Protein AF-A0A060SEZ4-F1 (afdb_monomer_lite)

Sequence (135 aa):
MIMHALTSLPPSQSTPSLLILAHKCDLLKGTATASAEKLAVNRVRTILERELEKRRVSHVNGVAVEGLGAEEAESDLGGLECTGNGEFKFAEWEGGEVAFIGTSSAVGKSARGVDEKHSNIDGLSSLREWLEELH

InterPro domains:
  IPR027417 P-loop containing nucleoside triphosphate hydrolase [G3DSA:3.40.50.300] (1-134)

Secondary structure (DSSP, 8-state):
-HHHHHHTS-TTSPPPPEEEEEE-GGGSPP-SS--HHHHHHHHHHHHHHHHHHHHHHHHHSS--------TT---TT----BSSSSS--GGGBTT--EEEEEE---SS---S---TT-S-SSS-HHHHHHHHHT-

Structure (mmCIF, N/CA/C/O backbone):
data_AF-A0A060SEZ4-F1
#
_entry.id   AF-A0A060SEZ4-F1
#
loop_
_atom_site.group_PDB
_atom_site.id
_atom_site.type_symbol
_atom_site.label_atom_id
_atom_site.label_alt_id
_atom_site.label_comp_id
_atom_site.label_asym_id
_atom_site.label_entity_id
_atom_site.label_seq_id
_atom_site.pdbx_PDB_ins_code
_atom_site.Cartn_x
_atom_site.Cartn_y
_atom_site.Cartn_z
_atom_site.occupancy
_atom_site.B_iso_or_equiv
_atom_site.auth_seq_id
_atom_site.auth_comp_id
_atom_site.auth_asym_id
_atom_site.auth_atom_id
_atom_site.pdbx_PDB_model_num
ATOM 1 N N . MET A 1 1 ? -16.197 1.040 2.798 1.00 72.25 1 MET A N 1
ATOM 2 C CA . MET A 1 1 ? -14.832 0.976 2.187 1.00 72.25 1 MET A CA 1
ATOM 3 C C . MET A 1 1 ? -14.148 -0.346 2.560 1.00 72.25 1 MET A C 1
ATOM 5 O O . MET A 1 1 ? -14.568 -0.931 3.544 1.00 72.25 1 MET A O 1
ATOM 9 N N . ILE A 1 2 ? -13.114 -0.825 1.842 1.00 87.44 2 ILE A N 1
ATOM 10 C CA . ILE A 1 2 ? -12.399 -2.067 2.236 1.00 87.44 2 ILE A CA 1
ATOM 11 C C . ILE A 1 2 ? -11.863 -1.998 3.674 1.00 87.44 2 ILE A C 1
ATOM 13 O O . ILE A 1 2 ? -11.964 -2.967 4.409 1.00 87.44 2 ILE A O 1
ATOM 17 N N . MET A 1 3 ? -11.396 -0.821 4.097 1.00 89.44 3 MET A N 1
ATOM 18 C CA . MET A 1 3 ? -10.903 -0.597 5.455 1.00 89.44 3 MET A CA 1
ATOM 19 C C . MET A 1 3 ? -12.013 -0.797 6.502 1.00 89.44 3 MET A C 1
ATOM 21 O O . MET A 1 3 ? -11.804 -1.539 7.448 1.00 89.44 3 MET A O 1
ATOM 25 N N . HIS A 1 4 ? -13.221 -0.260 6.263 1.00 89.12 4 HIS A N 1
ATOM 26 C CA . HIS A 1 4 ? -14.408 -0.519 7.095 1.00 89.12 4 HIS A CA 1
ATOM 27 C C . HIS A 1 4 ? -14.703 -2.013 7.232 1.00 89.12 4 HIS A C 1
ATOM 29 O O . HIS A 1 4 ? -14.971 -2.508 8.319 1.00 89.12 4 HIS A O 1
ATOM 35 N N . ALA A 1 5 ? -14.661 -2.744 6.115 1.00 88.88 5 ALA A N 1
ATOM 36 C CA . ALA A 1 5 ? -14.949 -4.174 6.111 1.00 88.88 5 ALA A CA 1
ATOM 37 C C . ALA A 1 5 ? -13.919 -4.970 6.927 1.00 88.88 5 ALA A C 1
ATOM 39 O O . ALA A 1 5 ? -14.280 -5.956 7.554 1.00 88.88 5 ALA A O 1
ATOM 40 N N . LEU A 1 6 ? -12.655 -4.535 6.936 1.00 89.94 6 LEU A N 1
ATOM 41 C CA . LEU A 1 6 ? -11.588 -5.167 7.713 1.00 89.94 6 LEU A CA 1
ATOM 42 C C . LEU A 1 6 ? -11.697 -4.849 9.211 1.00 89.94 6 LEU A C 1
ATOM 44 O O . LEU A 1 6 ? -11.489 -5.738 10.030 1.00 89.94 6 LEU A O 1
ATOM 48 N N . THR A 1 7 ? -12.076 -3.624 9.581 1.00 88.75 7 THR A N 1
ATOM 49 C CA . THR A 1 7 ? -12.228 -3.222 10.992 1.00 88.75 7 THR A CA 1
ATOM 50 C C . THR A 1 7 ? -13.554 -3.650 11.621 1.00 88.75 7 THR A C 1
ATOM 52 O O . THR A 1 7 ? -13.669 -3.659 12.842 1.00 88.75 7 THR A O 1
ATOM 55 N N . SER A 1 8 ? -14.552 -4.018 10.814 1.00 89.06 8 SER A N 1
ATOM 56 C CA . SER A 1 8 ? -15.859 -4.521 11.274 1.00 89.06 8 SER A CA 1
ATOM 57 C C . SER A 1 8 ? -15.929 -6.048 11.376 1.00 89.06 8 SER A C 1
ATOM 59 O O . SER A 1 8 ? -16.996 -6.608 11.635 1.00 89.06 8 SER A O 1
ATOM 61 N N . LEU A 1 9 ? -14.806 -6.748 11.181 1.00 87.75 9 LEU A N 1
ATOM 62 C CA . LEU A 1 9 ? -14.769 -8.195 11.350 1.00 87.75 9 LEU A CA 1
ATOM 63 C C . LEU A 1 9 ? -15.088 -8.582 12.804 1.00 87.75 9 LEU A C 1
ATOM 65 O O . LEU A 1 9 ? -14.607 -7.937 13.738 1.00 87.75 9 LEU A O 1
ATOM 69 N N . PRO A 1 10 ? -15.864 -9.659 13.026 1.00 89.44 10 PRO A N 1
ATOM 70 C CA . PRO A 1 10 ? -16.070 -10.189 14.364 1.00 89.44 10 PRO A CA 1
ATOM 71 C C . PRO A 1 10 ? -14.726 -10.518 15.034 1.00 89.44 10 PRO A C 1
ATOM 73 O O . PRO A 1 10 ? -13.853 -11.063 14.360 1.00 89.44 10 PRO A O 1
ATOM 76 N N . PRO A 1 11 ? -14.569 -10.327 16.358 1.00 85.00 11 PRO A N 1
ATOM 77 C CA . PRO A 1 11 ? -13.314 -10.625 17.064 1.00 85.00 11 PRO A CA 1
ATOM 78 C C . PRO A 1 11 ? -12.837 -12.082 16.954 1.00 85.00 11 PRO A C 1
ATOM 80 O O . PRO A 1 11 ? -11.691 -12.391 17.261 1.00 85.00 11 PRO A O 1
ATOM 83 N N . SER A 1 12 ? -13.725 -12.999 16.561 1.00 91.62 12 SER A N 1
ATOM 84 C CA . SER A 1 12 ? -13.413 -14.408 16.314 1.00 91.62 12 SER A CA 1
ATOM 85 C C . SER A 1 12 ? -12.757 -14.670 14.955 1.00 91.62 12 SER A C 1
ATOM 87 O O . SER A 1 12 ? -12.274 -15.779 14.731 1.00 91.62 12 SER A O 1
ATOM 89 N N . GLN A 1 13 ? -12.759 -13.693 14.047 1.00 88.94 13 GLN A N 1
ATOM 90 C CA . GLN A 1 13 ? -12.149 -13.788 12.726 1.00 88.94 13 GLN A CA 1
ATOM 91 C C . GLN A 1 13 ? -10.762 -13.152 12.751 1.00 88.94 13 GLN A C 1
ATOM 93 O O . GLN A 1 13 ? -10.584 -12.038 13.240 1.00 88.94 13 GLN A O 1
ATOM 98 N N . SER A 1 14 ? -9.774 -13.845 12.190 1.00 86.94 14 SER A N 1
ATOM 99 C CA . SER A 1 14 ? -8.468 -13.244 11.930 1.00 86.94 14 SER A CA 1
ATOM 100 C C . SER A 1 14 ? -8.593 -12.193 10.832 1.00 86.94 14 SER A C 1
ATOM 102 O O . SER A 1 14 ? -9.168 -12.476 9.777 1.00 86.94 14 SER A O 1
ATOM 104 N N . THR A 1 15 ? -8.014 -11.016 11.044 1.00 87.88 15 THR A N 1
ATOM 105 C CA . THR A 1 15 ? -7.968 -9.960 10.032 1.00 87.88 15 THR A CA 1
ATOM 106 C C . THR A 1 15 ? -7.204 -10.433 8.786 1.00 87.88 15 THR A C 1
ATOM 108 O O . THR A 1 15 ? -6.046 -10.837 8.910 1.00 87.88 15 THR A O 1
ATOM 111 N N . PRO A 1 16 ? -7.810 -10.397 7.585 1.00 90.44 16 PRO A N 1
ATOM 112 C CA . PRO A 1 16 ? -7.131 -10.727 6.337 1.00 90.44 16 PRO A CA 1
ATOM 113 C C . PRO A 1 16 ? -5.968 -9.777 6.043 1.00 90.44 16 PRO A C 1
ATOM 115 O O . PRO A 1 16 ? -6.081 -8.568 6.246 1.00 90.44 16 PRO A O 1
ATOM 118 N N . SER A 1 17 ? -4.885 -10.306 5.475 1.00 91.75 17 SER A N 1
ATOM 119 C CA . SER A 1 17 ? -3.769 -9.495 4.984 1.00 91.75 17 SER A CA 1
ATOM 120 C C . SER A 1 17 ? -4.204 -8.611 3.811 1.00 91.75 17 SER A C 1
ATOM 122 O O . SER A 1 17 ? -4.804 -9.092 2.845 1.00 91.75 17 SER A O 1
ATOM 124 N N . LEU A 1 18 ? -3.869 -7.318 3.861 1.00 93.25 18 LEU A N 1
ATOM 125 C CA . LEU A 1 18 ? -4.173 -6.360 2.797 1.00 93.25 18 LEU A CA 1
ATOM 126 C C . LEU A 1 18 ? -2.907 -6.011 2.004 1.00 93.25 18 LEU A C 1
ATOM 128 O O . LEU A 1 18 ? -1.937 -5.499 2.556 1.00 93.25 18 LEU A O 1
ATOM 132 N N . LEU A 1 19 ? -2.938 -6.222 0.686 1.00 96.19 19 LEU A N 1
ATOM 133 C CA . LEU A 1 19 ? -1.881 -5.803 -0.236 1.00 96.19 19 LEU A CA 1
ATOM 134 C C . LEU A 1 19 ? -2.380 -4.717 -1.188 1.00 96.19 19 LEU A C 1
ATOM 136 O O . LEU A 1 19 ? -3.376 -4.891 -1.893 1.00 96.19 19 LEU A O 1
ATOM 140 N N . ILE A 1 20 ? -1.628 -3.622 -1.282 1.00 97.19 20 ILE A N 1
ATOM 141 C CA . ILE A 1 20 ? -1.831 -2.572 -2.280 1.00 97.19 20 ILE A CA 1
ATOM 142 C C . ILE A 1 20 ? -0.792 -2.722 -3.394 1.00 97.19 20 ILE A C 1
ATOM 144 O O . ILE A 1 20 ? 0.407 -2.500 -3.209 1.00 97.19 20 ILE A O 1
ATOM 148 N N . LEU A 1 21 ? -1.274 -3.062 -4.590 1.00 97.00 21 LEU A N 1
ATOM 149 C CA . LEU A 1 21 ? -0.447 -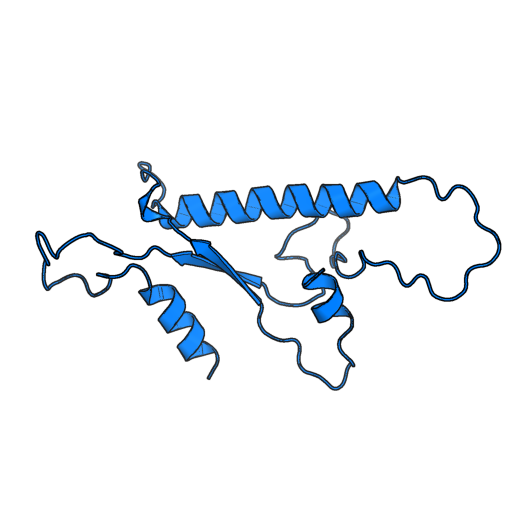3.232 -5.782 1.00 97.00 21 LEU A CA 1
ATOM 150 C C . LEU A 1 21 ? -0.278 -1.918 -6.552 1.00 97.00 21 LEU A C 1
ATOM 152 O O . LEU A 1 21 ? -1.194 -1.442 -7.225 1.00 97.00 21 LEU A O 1
ATOM 156 N N . ALA A 1 22 ? 0.934 -1.365 -6.528 1.00 97.44 22 ALA A N 1
ATOM 157 C CA . ALA A 1 22 ? 1.337 -0.242 -7.370 1.00 97.44 22 ALA A CA 1
ATOM 158 C C . ALA A 1 22 ? 1.717 -0.742 -8.778 1.00 97.44 22 ALA A C 1
ATOM 160 O O . ALA A 1 22 ? 2.891 -0.822 -9.146 1.00 97.44 22 ALA A O 1
ATOM 161 N N . HIS A 1 23 ? 0.702 -1.138 -9.549 1.00 95.94 23 HIS A N 1
ATOM 162 C CA . HIS A 1 23 ? 0.879 -1.761 -10.861 1.00 95.94 23 HIS A CA 1
ATOM 163 C C . HIS A 1 23 ? 1.322 -0.775 -11.961 1.00 95.94 23 HIS A C 1
ATOM 165 O O . HIS A 1 23 ? 1.138 0.440 -11.851 1.00 95.94 23 HIS A O 1
ATOM 171 N N . LYS A 1 24 ? 1.848 -1.323 -13.066 1.00 93.31 24 LYS A N 1
ATOM 172 C CA . LYS A 1 24 ? 2.417 -0.601 -14.219 1.00 93.31 24 LYS A CA 1
ATOM 173 C C . LYS A 1 24 ? 3.618 0.264 -13.842 1.00 93.31 24 LYS A C 1
ATOM 175 O O . LYS A 1 24 ? 3.813 1.352 -14.392 1.00 93.31 24 LYS A O 1
ATOM 180 N N . CYS A 1 25 ? 4.428 -0.205 -12.892 1.00 93.88 25 CYS A N 1
ATOM 181 C CA . CYS A 1 25 ? 5.624 0.520 -12.476 1.00 93.88 25 CYS A CA 1
ATOM 182 C C . CYS A 1 25 ? 6.643 0.669 -13.622 1.00 93.88 25 CYS A C 1
ATOM 184 O O . CYS A 1 25 ? 7.405 1.631 -13.622 1.00 93.88 25 CYS A O 1
ATOM 186 N N . ASP A 1 26 ? 6.594 -0.191 -14.646 1.00 90.12 26 ASP A N 1
ATOM 187 C CA . 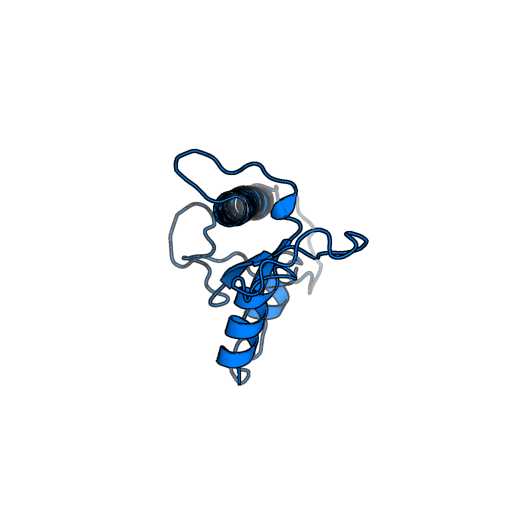ASP A 1 26 ? 7.429 -0.126 -15.852 1.00 90.12 26 ASP A CA 1
ATOM 188 C C . ASP A 1 26 ? 7.182 1.121 -16.720 1.00 90.12 26 ASP A C 1
ATOM 190 O O . ASP A 1 26 ? 8.031 1.485 -17.535 1.00 90.12 26 ASP A O 1
ATOM 194 N N . LEU A 1 27 ? 6.053 1.814 -16.530 1.00 91.50 27 LEU A N 1
ATOM 195 C CA . LEU A 1 27 ? 5.779 3.102 -17.177 1.00 91.50 27 LEU A CA 1
ATOM 196 C C . LEU A 1 27 ? 6.521 4.272 -16.514 1.00 91.50 27 LEU A C 1
ATOM 198 O O . LEU A 1 27 ? 6.559 5.377 -17.065 1.00 91.50 27 LEU A O 1
ATOM 202 N N . LEU A 1 28 ? 7.102 4.061 -15.331 1.00 92.44 28 LEU A N 1
ATOM 203 C CA . LEU A 1 28 ? 7.894 5.068 -14.640 1.00 92.44 28 LEU A CA 1
ATOM 204 C C . LEU A 1 28 ? 9.365 4.965 -15.033 1.00 92.44 28 LEU A C 1
ATOM 206 O O . LEU A 1 28 ? 9.940 3.889 -15.168 1.00 92.44 28 LEU A O 1
ATOM 210 N N . LYS A 1 29 ? 10.009 6.125 -15.142 1.00 92.06 29 LYS A N 1
ATOM 211 C CA . LYS A 1 29 ? 11.464 6.203 -15.244 1.00 92.06 29 LYS A CA 1
ATOM 212 C C . LYS A 1 29 ? 12.041 6.246 -13.835 1.00 92.06 29 LYS A C 1
ATOM 214 O O . LYS A 1 29 ? 11.682 7.132 -13.059 1.00 92.06 29 LYS A O 1
ATOM 219 N N . GLY A 1 30 ? 12.918 5.294 -13.520 1.00 90.69 30 GLY A N 1
ATOM 220 C CA . GLY A 1 30 ? 13.720 5.338 -12.300 1.00 90.69 30 GLY A CA 1
ATOM 221 C C . GLY A 1 30 ? 14.549 6.623 -12.225 1.00 90.69 30 GLY A C 1
ATOM 222 O O . GLY A 1 30 ? 14.842 7.255 -13.244 1.00 90.69 30 GLY A O 1
ATOM 223 N N . THR A 1 31 ? 14.917 7.017 -11.013 1.00 92.12 31 THR A N 1
ATOM 224 C CA . THR A 1 31 ? 15.860 8.116 -10.769 1.00 92.12 31 THR A CA 1
ATOM 225 C C . THR A 1 31 ? 17.213 7.549 -10.351 1.00 92.12 31 THR A C 1
ATOM 227 O O . THR A 1 31 ? 17.356 6.349 -10.133 1.00 92.12 31 THR A O 1
ATOM 230 N N . ALA A 1 32 ? 18.210 8.417 -10.165 1.00 91.62 32 ALA A N 1
ATOM 231 C CA . ALA A 1 32 ? 19.504 8.016 -9.612 1.00 91.62 32 ALA A CA 1
ATOM 232 C C . ALA A 1 32 ? 19.407 7.378 -8.207 1.00 91.62 32 ALA A C 1
ATOM 234 O O . ALA A 1 32 ? 20.333 6.699 -7.781 1.00 91.62 32 ALA A O 1
ATOM 235 N N . THR A 1 33 ? 18.305 7.600 -7.479 1.00 92.38 33 THR A N 1
ATOM 236 C CA . THR A 1 33 ? 18.143 7.209 -6.068 1.00 92.38 33 THR A CA 1
ATOM 237 C C . THR A 1 33 ? 17.007 6.217 -5.817 1.00 92.38 33 THR A C 1
ATOM 239 O O . THR A 1 33 ? 16.864 5.724 -4.695 1.00 92.38 33 THR A O 1
ATOM 242 N N . ALA A 1 34 ? 16.175 5.919 -6.818 1.00 93.12 34 ALA A N 1
ATOM 243 C CA . ALA A 1 34 ? 15.025 5.039 -6.654 1.00 93.12 34 ALA A CA 1
ATOM 244 C C . ALA A 1 34 ? 14.672 4.299 -7.949 1.00 93.12 34 ALA A C 1
ATOM 246 O O . ALA A 1 34 ? 14.592 4.894 -9.027 1.00 93.12 34 ALA A O 1
ATOM 247 N N . SER A 1 35 ? 14.388 3.001 -7.815 1.00 93.12 35 SER A N 1
ATOM 248 C CA . SER A 1 35 ? 13.815 2.194 -8.890 1.00 93.12 35 SER A CA 1
ATOM 249 C C . SER A 1 35 ? 12.408 2.682 -9.253 1.00 93.12 35 SER A C 1
ATOM 251 O O . SER A 1 35 ? 11.718 3.319 -8.453 1.00 93.12 35 SER A O 1
ATOM 253 N N . ALA A 1 36 ? 11.967 2.358 -10.469 1.00 92.88 36 ALA A N 1
ATOM 254 C CA . ALA A 1 36 ? 10.614 2.652 -10.937 1.00 92.88 36 ALA A CA 1
ATOM 255 C C . ALA A 1 36 ? 9.537 2.066 -10.001 1.00 92.88 36 ALA A C 1
ATOM 257 O O . ALA A 1 36 ? 8.552 2.729 -9.683 1.00 92.88 36 ALA A O 1
ATOM 258 N N . GLU A 1 37 ? 9.784 0.865 -9.476 1.00 94.06 37 GLU A N 1
ATOM 259 C CA . GLU A 1 37 ? 8.949 0.195 -8.481 1.00 94.06 37 GLU A CA 1
ATOM 260 C C . GLU A 1 37 ? 8.837 0.991 -7.172 1.00 94.06 37 GLU A C 1
ATOM 262 O O . GLU A 1 37 ? 7.733 1.321 -6.734 1.00 94.06 37 GLU A O 1
ATOM 267 N N . LYS A 1 38 ? 9.975 1.393 -6.589 1.00 95.00 38 LYS A N 1
ATOM 268 C CA . LYS A 1 38 ? 10.010 2.175 -5.345 1.00 95.00 38 LYS A CA 1
ATOM 269 C C . LYS A 1 38 ? 9.313 3.526 -5.510 1.00 95.00 38 LYS A C 1
ATOM 271 O O . LYS A 1 38 ? 8.631 3.991 -4.598 1.00 95.00 38 LYS A O 1
ATOM 276 N N . LEU A 1 39 ? 9.448 4.153 -6.680 1.00 96.38 39 LEU A N 1
ATOM 277 C CA . LEU A 1 39 ? 8.725 5.382 -7.010 1.00 96.38 39 LEU A CA 1
ATOM 278 C C . LEU A 1 39 ? 7.213 5.153 -7.094 1.00 96.38 39 LEU A C 1
ATOM 280 O O . LEU A 1 39 ? 6.461 5.983 -6.583 1.00 96.38 39 LEU A O 1
ATOM 284 N N . ALA A 1 40 ? 6.768 4.058 -7.716 1.00 96.81 40 ALA A N 1
ATOM 285 C CA . ALA A 1 40 ? 5.351 3.714 -7.811 1.00 96.81 40 ALA A CA 1
ATOM 286 C C . ALA A 1 40 ? 4.747 3.500 -6.417 1.00 96.81 40 ALA A C 1
ATOM 288 O O . ALA A 1 40 ? 3.768 4.163 -6.072 1.00 96.81 40 ALA A O 1
ATOM 289 N N . VAL A 1 41 ? 5.382 2.660 -5.594 1.00 97.69 41 VAL A N 1
ATOM 290 C CA . VAL A 1 41 ? 4.948 2.368 -4.219 1.00 97.69 41 VAL A CA 1
ATOM 291 C C . VAL A 1 41 ? 4.878 3.638 -3.377 1.00 97.69 41 VAL A C 1
ATOM 293 O O . VAL A 1 41 ? 3.839 3.916 -2.780 1.00 97.69 41 VAL A O 1
ATOM 296 N N . ASN A 1 42 ? 5.938 4.452 -3.374 1.00 96.94 42 ASN A N 1
ATOM 297 C CA . ASN A 1 42 ? 5.965 5.680 -2.580 1.00 96.94 42 ASN A CA 1
ATOM 298 C C . ASN A 1 42 ? 4.870 6.662 -3.011 1.00 96.94 42 ASN A C 1
ATOM 300 O O . ASN A 1 42 ? 4.184 7.223 -2.162 1.00 96.94 42 ASN A O 1
ATOM 304 N N . ARG A 1 43 ? 4.660 6.848 -4.322 1.00 96.75 43 ARG A N 1
ATOM 305 C CA . ARG A 1 43 ? 3.601 7.734 -4.829 1.00 96.75 43 ARG A CA 1
ATOM 306 C C . ARG A 1 43 ? 2.215 7.237 -4.439 1.00 96.75 43 ARG A C 1
ATOM 308 O O . ARG A 1 43 ? 1.415 8.035 -3.961 1.00 96.75 43 ARG A O 1
ATOM 315 N N . VAL A 1 44 ? 1.937 5.948 -4.636 1.00 98.12 44 VAL A N 1
ATOM 316 C CA . VAL A 1 44 ? 0.642 5.346 -4.291 1.00 98.12 44 VAL A CA 1
ATOM 317 C C . VAL A 1 44 ? 0.379 5.479 -2.795 1.00 98.12 44 VAL A C 1
ATOM 319 O O . VAL A 1 44 ? -0.671 5.997 -2.426 1.00 98.12 44 VAL A O 1
ATOM 322 N N . ARG A 1 45 ? 1.348 5.118 -1.945 1.00 97.88 45 ARG A N 1
ATOM 323 C CA . ARG A 1 45 ? 1.237 5.263 -0.488 1.00 97.88 45 ARG A CA 1
ATOM 324 C C . ARG A 1 45 ? 0.938 6.705 -0.086 1.00 97.88 45 ARG A C 1
ATOM 326 O O . ARG A 1 45 ? -0.085 6.953 0.539 1.00 97.88 45 ARG A O 1
ATOM 333 N N . THR A 1 46 ? 1.773 7.661 -0.498 1.00 97.38 46 THR A N 1
ATOM 334 C CA . THR A 1 46 ? 1.612 9.073 -0.112 1.00 97.38 46 THR A CA 1
ATOM 335 C C . THR A 1 46 ? 0.288 9.663 -0.592 1.00 97.38 46 THR A C 1
ATOM 337 O O . THR A 1 46 ? -0.352 10.415 0.141 1.00 97.38 46 THR A O 1
ATOM 340 N N . ILE A 1 47 ? -0.137 9.349 -1.820 1.00 98.00 47 ILE A N 1
ATOM 341 C CA . ILE A 1 47 ? -1.413 9.848 -2.342 1.00 98.00 47 ILE A CA 1
ATOM 342 C C . ILE A 1 47 ? -2.571 9.235 -1.559 1.00 98.00 47 ILE A C 1
ATOM 344 O O . ILE A 1 47 ? -3.452 9.976 -1.131 1.00 98.00 47 ILE A O 1
ATOM 348 N N . LEU A 1 48 ? -2.571 7.917 -1.352 1.00 97.19 48 LEU A N 1
ATOM 349 C CA . LEU A 1 48 ? -3.646 7.250 -0.627 1.00 97.19 48 LEU A CA 1
ATOM 350 C C . LEU A 1 48 ? -3.746 7.743 0.814 1.00 97.19 48 LEU A C 1
ATOM 352 O O . LEU A 1 48 ? -4.841 8.104 1.218 1.00 97.19 48 LEU A O 1
ATOM 356 N N . GLU A 1 49 ? -2.637 7.856 1.545 1.00 96.50 49 GLU A N 1
ATOM 357 C CA . GLU A 1 49 ? -2.641 8.402 2.910 1.00 96.50 49 GLU A CA 1
ATOM 358 C C . GLU A 1 49 ? -3.276 9.791 2.959 1.00 96.50 49 GLU A C 1
ATOM 360 O O . GLU A 1 49 ? -4.202 10.029 3.729 1.00 96.50 49 GLU A O 1
ATOM 365 N N . ARG A 1 50 ? -2.856 10.689 2.061 1.00 95.88 50 ARG A N 1
ATOM 366 C CA . ARG A 1 50 ? -3.410 12.043 1.984 1.00 95.88 50 ARG A CA 1
ATOM 367 C C . ARG A 1 50 ? -4.898 12.047 1.633 1.00 95.88 50 ARG A C 1
ATOM 369 O O . ARG A 1 50 ? -5.656 12.838 2.185 1.00 95.88 50 ARG A O 1
ATOM 376 N N . GLU A 1 51 ? -5.329 11.228 0.674 1.00 94.88 51 GLU A N 1
ATOM 377 C CA . GLU A 1 51 ? -6.740 11.185 0.273 1.00 94.88 51 GLU A CA 1
ATOM 378 C C . GLU A 1 51 ? -7.627 10.463 1.303 1.00 94.88 51 GLU A C 1
ATOM 380 O O . GLU A 1 51 ? -8.816 10.770 1.395 1.00 94.88 51 GLU A O 1
ATOM 385 N N . LEU A 1 52 ? -7.094 9.515 2.073 1.00 93.31 52 LEU A N 1
ATOM 386 C CA . LEU A 1 52 ? -7.799 8.887 3.193 1.00 93.31 52 LEU A CA 1
ATOM 387 C C . LEU A 1 52 ? -7.896 9.851 4.378 1.00 93.31 52 LEU A C 1
ATOM 389 O O . LEU A 1 52 ? -8.986 10.012 4.922 1.00 93.31 52 LEU A O 1
ATOM 393 N N . GLU A 1 53 ? -6.831 10.594 4.683 1.00 92.81 53 GLU A N 1
ATOM 394 C CA . GLU A 1 53 ? -6.859 11.646 5.703 1.00 92.81 53 GLU A CA 1
ATOM 395 C C . GLU A 1 53 ? -7.886 12.729 5.368 1.00 92.81 53 GLU A C 1
ATOM 397 O O . GLU A 1 53 ? -8.696 13.110 6.210 1.00 92.81 53 GLU A O 1
ATOM 402 N N . LYS A 1 54 ? -7.940 13.176 4.108 1.00 90.50 54 LYS A N 1
ATOM 403 C CA . LYS A 1 54 ? -8.988 14.105 3.667 1.00 90.50 54 LYS A CA 1
ATOM 404 C C . LYS A 1 54 ? -10.386 13.547 3.905 1.00 90.50 54 LYS A C 1
ATOM 406 O O . LYS A 1 54 ? -11.256 14.309 4.314 1.00 90.50 54 LYS A O 1
ATOM 411 N N . ARG A 1 55 ? -10.624 12.255 3.648 1.00 87.12 55 ARG A N 1
ATOM 412 C CA . ARG A 1 55 ? -11.935 11.634 3.906 1.00 87.12 55 ARG A CA 1
ATOM 413 C C . ARG A 1 55 ? -12.241 11.587 5.401 1.00 87.12 55 ARG A C 1
ATOM 415 O O . ARG A 1 55 ? -13.346 11.961 5.782 1.00 87.12 55 ARG A O 1
ATOM 422 N N . ARG A 1 56 ? -11.256 11.226 6.229 1.00 86.12 56 ARG A N 1
ATOM 423 C CA . ARG A 1 56 ? -11.357 11.215 7.695 1.00 86.12 56 ARG A CA 1
ATOM 424 C C . ARG A 1 56 ? -11.713 12.602 8.242 1.00 86.12 56 ARG A C 1
ATOM 426 O O . ARG A 1 56 ? -12.718 12.756 8.928 1.00 86.12 56 ARG A O 1
ATOM 433 N N . VAL A 1 57 ? -10.958 13.635 7.863 1.00 85.38 57 VAL A N 1
ATOM 434 C CA . VAL A 1 57 ? -11.181 15.024 8.304 1.00 85.38 57 VAL A CA 1
ATOM 435 C C . VAL A 1 57 ? -12.474 15.605 7.743 1.00 85.38 57 VAL A C 1
ATOM 437 O O . VAL A 1 57 ? -13.181 16.297 8.465 1.00 85.38 57 VAL A O 1
ATOM 440 N N . SER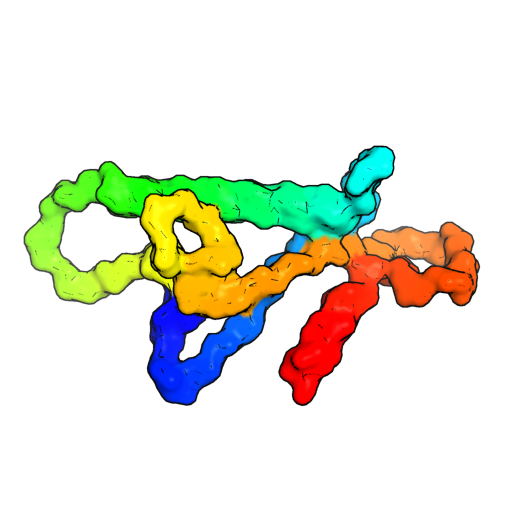 A 1 58 ? -12.824 15.330 6.482 1.00 79.44 58 SER A N 1
ATOM 441 C CA . SER A 1 58 ? -14.089 15.824 5.908 1.00 79.44 58 SER A CA 1
ATOM 442 C C . SER A 1 58 ? -15.309 15.271 6.643 1.00 79.44 58 SER A C 1
ATOM 444 O O . SER A 1 58 ? -16.345 15.926 6.664 1.00 79.44 58 SER A O 1
ATOM 446 N N . HIS A 1 59 ? -15.189 14.088 7.251 1.00 69.19 59 HIS A N 1
ATOM 447 C CA . HIS A 1 59 ? -16.241 13.509 8.078 1.00 69.19 59 HIS A CA 1
ATOM 448 C C . HIS A 1 59 ? -16.265 14.121 9.484 1.00 69.19 59 HIS A C 1
ATOM 450 O O . HIS A 1 59 ? -17.327 14.499 9.962 1.00 69.19 59 HIS A O 1
ATOM 456 N N . VAL A 1 60 ? -15.098 14.304 10.113 1.00 66.75 60 VAL A N 1
ATOM 457 C CA . VAL A 1 60 ? -14.983 14.921 11.451 1.00 66.75 60 VAL A CA 1
ATOM 458 C C . VAL A 1 60 ? -15.390 16.403 11.442 1.00 66.75 60 VAL A C 1
ATOM 460 O O . VAL A 1 60 ? -16.010 16.881 12.388 1.00 66.75 60 VAL A O 1
ATOM 463 N N . ASN A 1 61 ? -15.079 17.129 10.364 1.00 59.78 61 ASN A N 1
ATOM 464 C CA . ASN A 1 61 ? -15.366 18.561 10.210 1.00 59.78 61 ASN A CA 1
ATOM 465 C C . ASN A 1 61 ? -16.644 18.833 9.396 1.00 59.78 61 ASN A C 1
ATOM 467 O O . ASN A 1 61 ? -17.018 19.991 9.192 1.00 59.78 61 ASN A O 1
ATOM 471 N N . GLY A 1 62 ? -17.295 17.779 8.901 1.00 50.62 62 GLY A N 1
ATOM 472 C CA . GLY A 1 62 ? -18.585 17.846 8.235 1.00 50.62 62 GLY A CA 1
ATOM 473 C C . GLY A 1 62 ? -19.670 18.065 9.276 1.00 50.62 62 GLY A C 1
ATOM 474 O O . GLY A 1 62 ? -19.978 17.182 10.064 1.00 50.62 62 GLY A O 1
ATOM 475 N N . VAL A 1 63 ? -20.231 19.267 9.287 1.00 46.38 63 VAL A N 1
ATOM 476 C CA . VAL A 1 63 ? -21.366 19.665 10.117 1.00 46.38 63 VAL A CA 1
ATOM 477 C C . VAL A 1 63 ? -22.456 18.587 10.074 1.00 46.38 63 VAL A C 1
ATOM 479 O O . VAL A 1 63 ? -23.136 18.422 9.061 1.00 46.38 63 VAL A O 1
ATOM 482 N N . ALA A 1 64 ? -22.646 17.889 11.194 1.00 45.12 64 ALA A N 1
ATOM 483 C CA . ALA A 1 64 ? -23.889 17.216 11.529 1.00 45.12 64 ALA A CA 1
ATOM 484 C C . ALA A 1 64 ? -24.982 18.289 11.666 1.00 45.12 64 ALA A C 1
ATOM 486 O O . ALA A 1 64 ? -25.287 18.757 12.761 1.00 45.12 64 ALA A O 1
ATOM 487 N N . VAL A 1 65 ? -25.532 18.743 10.537 1.00 43.69 65 VAL A N 1
ATOM 488 C CA . VAL A 1 65 ? -26.834 19.408 10.531 1.00 43.69 65 VAL A CA 1
ATOM 489 C C . VAL A 1 65 ? -27.850 18.312 10.820 1.00 43.69 65 VAL A C 1
ATOM 491 O O . VAL A 1 65 ? -28.193 17.520 9.950 1.00 43.69 65 VAL A O 1
ATOM 494 N N . GLU A 1 66 ? -28.205 18.236 12.099 1.00 48.81 66 GLU A N 1
ATOM 495 C CA . GLU A 1 66 ? -29.454 17.746 12.678 1.00 48.81 66 GLU A CA 1
ATOM 496 C C . GLU A 1 66 ? -30.387 16.965 11.735 1.00 48.81 66 GLU A C 1
ATOM 498 O O . GLU A 1 66 ? -31.122 17.529 10.927 1.00 48.81 66 GLU A O 1
ATOM 503 N N . GLY A 1 67 ? -30.439 15.651 11.944 1.00 41.31 67 GLY A N 1
ATOM 504 C CA . GLY A 1 67 ? -31.557 14.803 11.552 1.00 41.31 67 GLY A CA 1
ATOM 505 C C . GLY A 1 67 ? -31.982 13.971 12.753 1.00 41.31 67 GLY A C 1
ATOM 506 O O . GLY A 1 67 ? -31.491 12.865 12.950 1.00 41.31 67 GLY A O 1
ATOM 507 N N . LEU A 1 68 ? -32.850 14.534 13.594 1.00 49.31 68 LEU A N 1
ATOM 508 C CA . LEU A 1 68 ? -33.543 13.816 14.662 1.00 49.31 68 LEU A CA 1
ATOM 509 C C . LEU A 1 68 ? -34.275 12.602 14.066 1.00 49.31 68 LEU A C 1
ATOM 511 O O . LEU A 1 68 ? -35.245 12.771 13.333 1.00 49.31 68 LEU A O 1
ATOM 515 N N . GLY A 1 69 ? -33.826 11.398 14.419 1.00 48.44 69 GLY A N 1
ATOM 516 C CA . GLY A 1 69 ? -34.525 10.149 14.117 1.00 48.44 69 GLY A CA 1
ATOM 517 C C . GLY A 1 69 ? -34.092 9.471 12.819 1.00 48.44 69 GLY A C 1
ATOM 518 O O . GLY A 1 69 ? -34.828 9.470 11.838 1.00 48.44 69 GLY A O 1
ATOM 519 N N . ALA A 1 70 ? -32.936 8.815 12.848 1.00 38.03 70 ALA A N 1
ATOM 520 C CA . ALA A 1 70 ? -32.687 7.632 12.035 1.00 38.03 70 ALA A CA 1
ATOM 521 C C . ALA A 1 70 ? -31.792 6.696 12.850 1.00 38.03 70 ALA A C 1
ATOM 523 O O . ALA A 1 70 ? -30.608 6.960 13.053 1.00 38.03 70 ALA A O 1
ATOM 524 N N . GLU A 1 71 ? -32.399 5.640 13.382 1.00 46.31 71 GLU A N 1
ATOM 525 C CA . GLU A 1 71 ? -31.662 4.461 13.814 1.00 46.31 71 GLU A CA 1
ATOM 526 C C . GLU A 1 71 ? -30.883 3.904 12.603 1.00 46.31 71 GLU A C 1
ATOM 528 O O . GLU A 1 71 ? -31.386 3.916 11.480 1.00 46.31 71 GLU A O 1
ATOM 533 N N . GLU A 1 72 ? -29.644 3.466 12.844 1.00 44.06 72 GLU A N 1
ATOM 534 C CA . GLU A 1 72 ? -28.826 2.636 11.939 1.00 44.06 72 GLU A CA 1
ATOM 535 C C . GLU A 1 72 ? -28.373 3.246 10.597 1.00 44.06 72 GLU A C 1
ATOM 537 O O . GLU A 1 72 ? -28.340 2.576 9.568 1.00 44.06 72 GLU A O 1
ATOM 542 N N . ALA A 1 73 ? -27.883 4.486 10.601 1.00 40.94 73 ALA A N 1
ATOM 543 C CA . ALA A 1 73 ? -26.841 4.860 9.641 1.00 40.94 73 ALA A CA 1
ATOM 544 C C . ALA A 1 73 ? -25.469 4.611 10.285 1.00 40.94 73 ALA A C 1
ATOM 546 O O . ALA A 1 73 ? -24.777 5.553 10.679 1.00 40.94 73 ALA A O 1
ATOM 547 N N . GLU A 1 74 ? -25.096 3.334 10.451 1.00 46.25 74 GLU A N 1
ATOM 548 C CA . GLU A 1 74 ? -23.695 2.970 10.675 1.00 46.25 74 GLU A CA 1
ATOM 549 C C . GLU A 1 74 ? -22.864 3.663 9.594 1.00 46.25 74 GLU A C 1
ATOM 551 O O . GLU A 1 74 ? -23.097 3.501 8.396 1.00 46.25 74 GLU A O 1
ATOM 556 N N . SER A 1 75 ? -21.965 4.538 10.033 1.00 48.81 75 SER A N 1
ATOM 557 C CA . SER A 1 75 ? -21.185 5.401 9.161 1.00 48.81 75 SER A CA 1
ATOM 558 C C . SER A 1 75 ? -20.439 4.562 8.123 1.00 48.81 75 SER A C 1
ATOM 560 O O . SER A 1 75 ? -19.503 3.836 8.448 1.00 48.81 75 SER A O 1
ATOM 562 N N . ASP A 1 76 ? -20.805 4.727 6.851 1.00 52.66 76 ASP A N 1
ATOM 563 C CA . ASP A 1 76 ? -20.210 4.085 5.664 1.00 52.66 76 ASP A CA 1
ATOM 564 C C . ASP A 1 76 ? -18.687 4.381 5.486 1.00 52.66 76 ASP A C 1
ATOM 566 O O . ASP A 1 76 ? -18.045 3.977 4.504 1.00 52.66 76 ASP A O 1
ATOM 570 N N . LEU A 1 77 ? -18.094 5.120 6.436 1.00 57.06 77 LEU A N 1
ATOM 571 C CA . LEU A 1 77 ? -16.718 5.616 6.482 1.00 57.06 77 LEU A CA 1
ATOM 572 C C . LEU A 1 77 ? -15.896 5.133 7.692 1.00 57.06 77 LEU A C 1
ATOM 574 O O . LEU A 1 77 ? -14.757 5.585 7.828 1.00 57.06 77 LEU A O 1
ATOM 578 N N . GLY A 1 78 ? -16.411 4.231 8.537 1.00 73.25 78 GLY A N 1
ATOM 579 C CA . GLY A 1 78 ? -15.598 3.618 9.598 1.00 73.25 78 GLY A CA 1
ATOM 580 C C . GLY A 1 78 ? -14.369 2.878 9.042 1.00 73.25 78 GLY A C 1
ATOM 581 O O . GLY A 1 78 ? -14.315 2.528 7.857 1.00 73.25 78 GLY A O 1
ATOM 582 N N . GLY A 1 79 ? -13.359 2.641 9.875 1.00 82.69 79 GLY A N 1
ATOM 583 C CA . GLY A 1 79 ? -12.162 1.894 9.479 1.00 82.69 79 GLY A CA 1
ATOM 584 C C . GLY A 1 79 ? -10.968 2.759 9.079 1.00 82.69 79 GLY A C 1
ATOM 585 O O . GLY A 1 79 ? -10.102 2.281 8.353 1.00 82.69 79 GLY A O 1
ATOM 586 N N . LEU A 1 80 ? -10.905 4.029 9.486 1.00 88.25 80 LEU A N 1
ATOM 587 C CA . LEU A 1 80 ? -9.745 4.920 9.283 1.00 88.25 80 LEU A CA 1
ATOM 588 C C . LEU A 1 80 ? -9.084 5.355 10.599 1.00 88.25 80 LEU A C 1
ATOM 590 O O . LEU A 1 80 ? -8.430 6.398 10.665 1.00 88.25 80 LEU A O 1
ATOM 594 N N . GLU A 1 81 ? -9.278 4.568 11.645 1.00 86.69 81 GLU A N 1
ATOM 595 C CA . GLU A 1 81 ? -8.771 4.797 12.988 1.00 86.69 81 GLU A CA 1
ATOM 596 C C . GLU A 1 81 ? -7.280 4.436 13.043 1.00 86.69 81 GLU A C 1
ATOM 598 O O . GLU A 1 81 ? -6.842 3.413 12.506 1.00 86.69 81 GLU A O 1
ATOM 603 N N . CYS A 1 82 ? -6.486 5.315 13.652 1.00 85.38 82 CYS A N 1
ATOM 604 C CA . CYS A 1 82 ? -5.049 5.136 13.819 1.00 85.38 82 CYS A CA 1
ATOM 605 C C . CYS A 1 82 ? -4.697 5.166 15.305 1.00 85.38 82 CYS A C 1
ATOM 607 O O . CYS A 1 82 ? -5.249 5.977 16.048 1.00 85.38 82 CYS A O 1
ATOM 609 N N . THR A 1 83 ? -3.693 4.386 15.713 1.00 80.56 83 THR A N 1
ATOM 610 C CA . THR A 1 83 ? -3.220 4.313 17.110 1.00 80.56 83 THR A CA 1
ATOM 611 C C . THR A 1 83 ? -2.529 5.599 17.604 1.00 80.56 83 THR A C 1
ATOM 613 O O . THR A 1 83 ? -1.955 5.622 18.694 1.00 80.56 83 THR A O 1
ATOM 616 N N . GLY A 1 84 ? -2.518 6.669 16.802 1.00 74.19 84 GLY A N 1
ATOM 617 C CA . GLY A 1 84 ? -1.830 7.931 17.063 1.00 74.19 84 GLY A CA 1
ATOM 618 C C . GLY A 1 84 ? -2.696 9.157 16.757 1.00 74.19 84 GLY A C 1
ATOM 619 O O . GLY A 1 84 ? -3.683 9.091 16.034 1.00 74.19 84 GLY A O 1
ATOM 620 N N . ASN A 1 85 ? -2.290 10.316 17.283 1.00 70.25 85 ASN A N 1
ATOM 621 C CA . ASN A 1 85 ? -3.009 11.590 17.115 1.00 70.25 85 ASN A CA 1
ATOM 622 C C . ASN A 1 85 ? -2.619 12.348 15.822 1.00 70.25 85 ASN A C 1
ATOM 624 O O . ASN A 1 85 ? -2.721 13.575 15.770 1.00 70.25 85 ASN A O 1
ATOM 628 N N . GLY A 1 86 ? -2.098 11.639 14.817 1.00 82.69 86 GLY A N 1
ATOM 629 C CA . GLY A 1 86 ? -1.522 12.203 13.593 1.00 82.69 86 GLY A CA 1
ATOM 630 C C . GLY A 1 86 ? -2.446 12.167 12.372 1.00 82.69 86 GLY A C 1
ATOM 631 O O . GLY A 1 86 ? -3.615 11.794 12.452 1.00 82.69 86 GLY A O 1
ATOM 632 N N . GLU A 1 87 ? -1.900 12.572 11.222 1.00 90.62 87 GLU A N 1
ATOM 633 C CA . GLU A 1 87 ? -2.515 12.293 9.917 1.00 90.62 87 GLU A CA 1
ATOM 634 C C . GLU A 1 87 ? -2.590 10.782 9.690 1.00 90.62 87 GLU A C 1
ATOM 636 O O . GLU A 1 87 ? -1.690 10.058 10.112 1.00 90.62 87 GLU A O 1
ATOM 641 N N . PHE A 1 88 ? -3.591 10.313 8.945 1.00 92.62 88 PHE A N 1
ATOM 642 C CA . PHE A 1 88 ? -3.685 8.906 8.575 1.00 92.62 88 PHE A CA 1
ATOM 643 C C . PHE A 1 88 ? -2.381 8.386 7.936 1.00 92.62 88 PHE A C 1
ATOM 645 O O . PHE A 1 88 ? -1.908 8.903 6.912 1.00 92.62 88 PHE A O 1
ATOM 652 N N . LYS A 1 89 ? -1.838 7.310 8.515 1.00 94.94 89 LYS A N 1
ATOM 653 C CA . LYS A 1 89 ? -0.710 6.531 7.989 1.00 94.94 89 LYS A CA 1
ATOM 654 C C . LYS A 1 89 ? -1.068 5.058 7.990 1.00 94.94 89 LYS A C 1
ATOM 656 O O . LYS A 1 89 ? -1.552 4.543 8.991 1.00 94.94 89 LYS A O 1
ATOM 661 N N . PHE A 1 90 ? -0.737 4.349 6.910 1.00 94.69 90 PHE A N 1
ATOM 662 C CA . PHE A 1 90 ? -0.950 2.895 6.859 1.00 94.69 90 PHE A CA 1
ATOM 663 C C . PHE A 1 90 ? -0.166 2.149 7.945 1.00 94.69 90 PHE A C 1
ATOM 665 O O . PHE A 1 90 ? -0.621 1.120 8.418 1.00 94.69 90 PHE A O 1
ATOM 672 N N . ALA A 1 91 ? 0.988 2.683 8.357 1.00 93.12 91 ALA A N 1
ATOM 673 C CA . ALA A 1 91 ? 1.803 2.112 9.430 1.00 93.12 91 ALA A CA 1
ATOM 674 C C . ALA A 1 91 ? 1.183 2.268 10.831 1.00 93.12 91 ALA A C 1
ATOM 676 O O . ALA A 1 91 ? 1.608 1.588 11.758 1.00 93.12 91 ALA A O 1
ATOM 677 N N . GLU A 1 92 ? 0.219 3.174 10.988 1.00 93.00 92 GLU A N 1
ATOM 678 C CA . GLU A 1 92 ? -0.442 3.474 12.263 1.00 93.00 92 GLU A CA 1
ATOM 679 C C . GLU A 1 92 ? -1.912 3.037 12.253 1.00 93.00 92 GLU A C 1
ATOM 681 O O . GLU A 1 92 ? -2.638 3.313 13.202 1.00 93.00 92 GLU A O 1
ATOM 686 N N . TRP A 1 93 ? -2.376 2.403 11.172 1.00 92.44 93 TRP A N 1
ATOM 687 C CA . TRP A 1 93 ? -3.768 2.005 11.006 1.00 92.44 93 TRP A CA 1
ATOM 688 C C . TRP A 1 93 ? -4.121 0.810 11.897 1.00 92.44 93 TRP A C 1
ATOM 690 O O . TRP A 1 93 ? -3.410 -0.192 11.925 1.00 92.44 93 TRP A O 1
ATOM 700 N N . GLU A 1 94 ? -5.248 0.905 12.604 1.00 87.75 94 GLU A N 1
ATOM 701 C CA . GLU A 1 94 ? -5.687 -0.116 13.565 1.00 87.75 94 GLU A CA 1
ATOM 702 C C . GLU A 1 94 ? -6.251 -1.378 12.902 1.00 87.75 94 GLU A C 1
ATOM 704 O O . GLU A 1 94 ? -6.272 -2.444 13.514 1.00 87.75 94 GLU A O 1
ATOM 709 N N . GLY A 1 95 ? -6.674 -1.289 11.638 1.00 86.75 95 GLY A N 1
ATOM 710 C CA . GLY A 1 95 ? -7.276 -2.407 10.908 1.00 86.75 95 GLY A CA 1
ATOM 711 C C . GLY A 1 95 ? -6.296 -3.451 10.376 1.00 86.75 95 GLY A C 1
ATOM 712 O O . GLY A 1 95 ? -6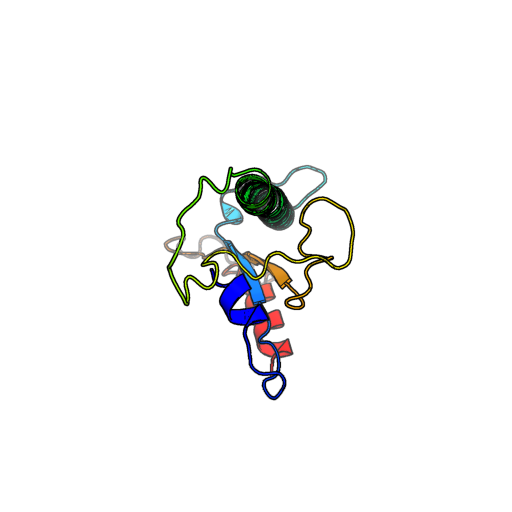.701 -4.294 9.578 1.00 86.75 95 GLY A O 1
ATOM 713 N N . GLY A 1 96 ? -5.037 -3.418 10.816 1.00 87.56 96 GLY A N 1
ATOM 714 C CA . GLY A 1 96 ? -4.026 -4.428 10.514 1.00 87.56 96 GLY A CA 1
ATOM 715 C C . GLY A 1 96 ? -2.933 -3.957 9.557 1.00 87.56 96 GLY A C 1
ATOM 716 O O . GLY A 1 96 ? -2.849 -2.792 9.169 1.00 87.56 96 GLY A O 1
ATOM 717 N N . GLU A 1 97 ? -2.053 -4.887 9.191 1.00 89.69 97 GLU A N 1
ATOM 718 C CA . GLU A 1 97 ? -0.903 -4.587 8.343 1.00 89.69 97 GLU A CA 1
ATOM 719 C C . GLU A 1 97 ? -1.300 -4.439 6.868 1.00 89.69 97 GLU A C 1
ATOM 721 O O . GLU A 1 97 ? -2.057 -5.241 6.312 1.00 89.69 97 GLU A O 1
ATOM 726 N N . VAL A 1 98 ? -0.734 -3.416 6.220 1.00 94.50 98 VAL A N 1
ATOM 727 C CA . VAL A 1 98 ? -0.918 -3.156 4.791 1.00 94.50 98 VAL A CA 1
ATOM 728 C C . VAL A 1 98 ? 0.418 -3.226 4.065 1.00 94.50 98 VAL A C 1
ATOM 730 O O . VAL A 1 98 ? 1.272 -2.345 4.200 1.00 94.50 98 VAL A O 1
ATOM 733 N N . ALA A 1 99 ? 0.572 -4.247 3.228 1.00 96.19 99 ALA A N 1
ATOM 734 C CA . ALA A 1 99 ? 1.726 -4.402 2.359 1.00 96.19 99 ALA A CA 1
ATOM 735 C C . ALA A 1 99 ? 1.587 -3.541 1.091 1.00 96.19 99 ALA A C 1
ATOM 737 O O . ALA A 1 99 ? 0.487 -3.272 0.602 1.00 96.19 99 ALA A O 1
ATOM 738 N N . PHE A 1 100 ? 2.720 -3.130 0.518 1.00 97.62 100 PHE A N 1
ATOM 739 C CA . PHE A 1 100 ? 2.771 -2.438 -0.771 1.00 97.62 100 PHE A CA 1
ATOM 740 C C . PHE A 1 100 ? 3.815 -3.078 -1.670 1.00 97.62 100 PHE A C 1
ATOM 742 O O . PHE A 1 100 ? 4.981 -3.159 -1.288 1.00 97.62 100 PHE A O 1
ATOM 749 N N . ILE A 1 101 ? 3.418 -3.439 -2.888 1.00 97.44 101 ILE A N 1
ATOM 750 C CA . ILE A 1 101 ? 4.316 -4.040 -3.881 1.00 97.44 101 ILE A CA 1
ATOM 751 C C . ILE A 1 101 ? 4.114 -3.337 -5.216 1.00 97.44 101 ILE A C 1
ATOM 753 O O . ILE A 1 101 ? 2.979 -3.103 -5.643 1.00 97.44 101 ILE A O 1
ATOM 757 N N . GLY A 1 102 ? 5.208 -2.981 -5.886 1.00 95.94 102 GLY A N 1
ATOM 758 C CA . GLY A 1 102 ? 5.138 -2.485 -7.253 1.00 95.94 102 GLY A CA 1
ATOM 759 C C . GLY A 1 102 ? 5.218 -3.646 -8.233 1.00 95.94 102 GLY A C 1
ATOM 760 O O . GLY A 1 102 ? 6.066 -4.519 -8.106 1.00 95.94 102 GLY A O 1
ATOM 761 N N . THR A 1 103 ? 4.338 -3.661 -9.228 1.00 95.38 103 THR A N 1
ATOM 762 C CA . THR A 1 103 ? 4.321 -4.729 -10.238 1.00 95.38 103 THR A CA 1
ATOM 763 C C . THR A 1 103 ? 4.217 -4.154 -11.636 1.00 95.38 103 THR A C 1
ATOM 765 O O . THR A 1 103 ? 3.778 -3.019 -11.849 1.00 95.38 103 THR A O 1
ATOM 768 N N . SER A 1 104 ? 4.583 -4.958 -12.621 1.00 92.62 104 SER A N 1
ATOM 769 C CA . SER A 1 104 ? 4.276 -4.695 -14.025 1.00 92.62 104 SER A CA 1
ATOM 770 C C . SER A 1 104 ? 3.790 -5.978 -14.687 1.00 92.62 104 SER A C 1
ATOM 772 O O . SER A 1 104 ? 3.725 -7.019 -14.044 1.00 92.62 104 SER A O 1
ATOM 774 N N . SER A 1 105 ? 3.320 -5.887 -15.928 1.00 88.19 105 SER A N 1
ATOM 775 C CA . SER A 1 105 ? 2.971 -7.063 -16.717 1.00 88.19 105 SER A CA 1
ATOM 776 C C . SER A 1 105 ? 3.450 -6.851 -18.142 1.00 88.19 105 SER A C 1
ATOM 778 O O . SER A 1 105 ? 3.144 -5.835 -18.772 1.00 88.19 105 SER A O 1
ATOM 780 N N . ALA A 1 106 ? 4.202 -7.815 -18.661 1.00 77.12 106 ALA A N 1
ATOM 781 C CA . ALA A 1 106 ? 4.703 -7.803 -20.027 1.00 77.12 106 ALA A CA 1
ATOM 782 C C . ALA A 1 106 ? 3.603 -8.199 -21.035 1.00 77.12 106 ALA A C 1
ATOM 784 O O . ALA A 1 106 ? 3.727 -9.180 -21.765 1.00 77.12 106 ALA A O 1
ATOM 785 N N . VAL A 1 107 ? 2.504 -7.441 -21.101 1.00 71.31 107 VAL A N 1
ATOM 786 C CA . VAL A 1 107 ? 1.450 -7.680 -22.100 1.00 71.31 107 VAL A CA 1
ATOM 787 C C . VAL A 1 107 ? 1.891 -7.103 -23.448 1.00 71.31 107 VAL A C 1
ATOM 789 O O . VAL A 1 107 ? 2.103 -5.900 -23.584 1.00 71.31 107 VAL A O 1
ATOM 792 N N . GLY A 1 108 ? 2.055 -7.958 -24.461 1.00 62.66 108 GLY A N 1
ATOM 793 C CA . GLY A 1 108 ? 2.314 -7.545 -25.850 1.00 62.66 108 GLY A CA 1
ATOM 794 C C . GLY A 1 108 ? 3.767 -7.183 -26.194 1.00 62.66 108 GLY A C 1
ATOM 795 O O . GLY A 1 108 ? 4.085 -6.997 -27.370 1.00 62.66 108 GLY A O 1
ATOM 796 N N . LYS A 1 109 ? 4.682 -7.147 -25.218 1.00 57.94 109 LYS A N 1
ATOM 797 C CA . LYS A 1 109 ? 6.127 -7.117 -25.486 1.00 57.94 109 LYS A CA 1
ATOM 798 C C . LYS A 1 109 ? 6.545 -8.530 -25.902 1.00 57.94 109 LYS A C 1
ATOM 800 O O . LYS A 1 109 ? 6.864 -9.358 -25.059 1.00 57.94 109 LYS A O 1
ATOM 805 N N . SER A 1 110 ? 6.512 -8.824 -27.208 1.00 46.59 110 SER A N 1
ATOM 806 C CA . SER A 1 110 ? 7.232 -9.990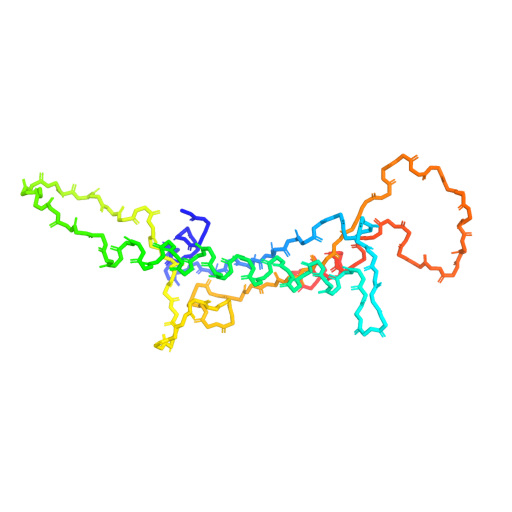 -27.742 1.00 46.59 110 SER A CA 1
ATOM 807 C C . SER A 1 110 ? 8.643 -9.971 -27.170 1.00 46.59 110 SER A C 1
ATOM 809 O O . SER A 1 110 ? 9.274 -8.915 -27.206 1.00 46.59 110 SER A O 1
ATOM 811 N N . ALA A 1 111 ? 9.080 -11.115 -26.648 1.00 49.31 111 ALA A N 1
ATOM 812 C CA . ALA A 1 111 ? 10.369 -11.428 -26.040 1.00 49.31 111 ALA A CA 1
ATOM 813 C C . ALA A 1 111 ? 11.591 -10.941 -26.855 1.00 49.31 111 ALA A C 1
ATOM 815 O O . ALA A 1 111 ? 12.358 -11.726 -27.407 1.00 49.31 111 ALA A O 1
ATOM 816 N N . ARG A 1 112 ? 11.780 -9.627 -26.985 1.00 42.34 112 ARG A N 1
ATOM 817 C CA . ARG A 1 112 ? 12.937 -9.020 -27.638 1.00 42.34 112 ARG A CA 1
ATOM 818 C C . ARG A 1 112 ? 14.008 -8.837 -26.577 1.00 42.34 112 ARG A C 1
ATOM 820 O O . ARG A 1 112 ? 14.029 -7.826 -25.886 1.00 42.34 112 ARG A O 1
ATOM 827 N N . GLY A 1 113 ? 14.865 -9.850 -26.487 1.00 47.81 113 GLY A N 1
ATOM 828 C CA . GLY A 1 113 ? 16.036 -9.874 -25.616 1.00 47.81 113 GLY A CA 1
ATOM 829 C C . GLY A 1 113 ? 15.716 -10.424 -24.236 1.00 47.81 113 GLY A C 1
ATOM 830 O O . GLY A 1 113 ? 15.802 -9.699 -23.252 1.00 47.81 113 GLY A O 1
ATOM 831 N N . VAL A 1 114 ? 15.332 -11.701 -24.165 1.00 44.94 114 VAL A N 1
ATOM 832 C CA . VAL A 1 114 ? 15.379 -12.436 -22.899 1.00 44.94 114 VAL A CA 1
ATOM 833 C C . VAL A 1 114 ? 16.855 -12.638 -22.581 1.00 44.94 114 VAL A C 1
ATOM 835 O O . VAL A 1 114 ? 17.507 -13.516 -23.135 1.00 44.94 114 VAL A O 1
ATOM 838 N N . ASP A 1 115 ? 17.398 -11.754 -21.753 1.00 47.97 115 ASP A N 1
ATOM 839 C CA . ASP A 1 115 ? 18.588 -12.066 -20.980 1.00 47.97 115 ASP A CA 1
ATOM 840 C C . ASP A 1 115 ? 18.176 -13.159 -19.984 1.00 47.97 115 ASP A C 1
ATOM 842 O O . ASP A 1 115 ? 17.454 -12.899 -19.019 1.00 47.97 115 ASP A O 1
ATOM 846 N N . GLU A 1 116 ? 18.576 -14.403 -20.259 1.00 51.09 116 GLU A N 1
ATOM 847 C CA . GLU A 1 116 ? 18.257 -15.605 -19.469 1.00 51.09 116 GLU A CA 1
ATOM 848 C C . GLU A 1 116 ? 18.770 -15.533 -18.015 1.00 51.09 116 GLU A C 1
ATOM 850 O O . GLU A 1 116 ? 18.545 -16.449 -17.226 1.00 51.09 116 GLU A O 1
ATOM 855 N N . LYS A 1 117 ? 19.436 -14.437 -17.623 1.00 54.88 117 LYS A N 1
ATOM 856 C CA . LYS A 1 117 ? 19.866 -14.166 -16.247 1.00 54.88 117 LYS A CA 1
ATOM 857 C C . LYS A 1 117 ? 18.864 -13.414 -15.371 1.00 54.88 117 LYS A C 1
ATOM 859 O O . LYS A 1 117 ? 19.111 -13.322 -14.168 1.00 54.88 117 LYS A O 1
ATOM 864 N N . HIS A 1 118 ? 17.756 -12.893 -15.900 1.00 49.66 118 HIS A N 1
ATOM 865 C CA . HIS A 1 118 ? 16.786 -12.153 -15.085 1.00 49.66 118 HIS A CA 1
ATOM 866 C C . HIS A 1 118 ? 15.483 -12.929 -14.884 1.00 49.66 118 HIS A C 1
ATOM 868 O O . HIS A 1 118 ? 14.604 -12.927 -15.735 1.00 49.66 118 HIS A O 1
ATOM 874 N N . SER A 1 119 ? 15.322 -13.526 -13.701 1.00 53.59 119 SER A N 1
ATOM 875 C CA . SER A 1 119 ? 14.123 -14.245 -13.233 1.00 53.59 119 SER A CA 1
ATOM 876 C C . SER A 1 119 ? 12.851 -13.388 -13.10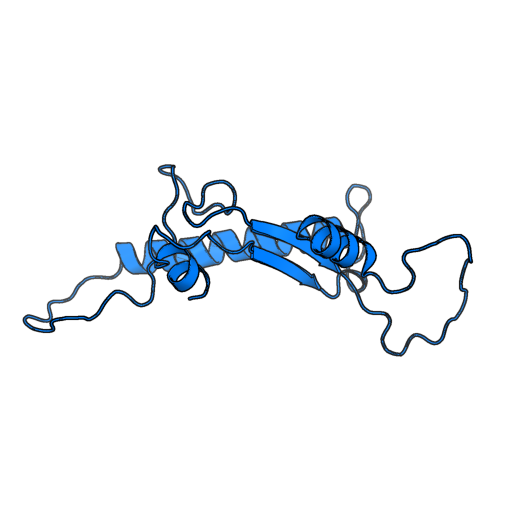0 1.00 53.59 119 SER A C 1
ATOM 878 O O . SER A 1 119 ? 11.809 -13.902 -12.706 1.00 53.59 119 SER A O 1
ATOM 880 N N . ASN A 1 120 ? 12.896 -12.096 -13.443 1.00 61.56 120 ASN A N 1
ATOM 881 C CA . ASN A 1 120 ? 11.788 -11.152 -13.280 1.00 61.56 120 ASN A CA 1
ATOM 882 C C . ASN A 1 120 ? 11.237 -10.661 -14.633 1.00 61.56 120 ASN A C 1
ATOM 884 O O . ASN A 1 120 ? 11.059 -9.466 -14.859 1.00 61.56 120 ASN A O 1
ATOM 888 N N . ILE A 1 121 ? 11.028 -11.590 -15.569 1.00 67.50 121 ILE A N 1
ATOM 889 C CA . ILE A 1 121 ? 10.642 -11.288 -16.961 1.00 67.50 121 ILE A CA 1
ATOM 890 C C . ILE A 1 121 ? 9.240 -10.669 -17.043 1.00 67.50 121 ILE A C 1
ATOM 892 O O . ILE A 1 121 ? 8.967 -9.856 -17.926 1.00 67.50 121 ILE A O 1
ATOM 896 N N . ASP A 1 122 ? 8.346 -11.032 -16.124 1.00 81.94 122 ASP A N 1
ATOM 897 C CA . ASP A 1 122 ? 6.962 -10.562 -16.126 1.00 81.94 122 ASP A CA 1
ATOM 898 C C . ASP A 1 122 ? 6.673 -9.431 -15.136 1.00 81.94 122 ASP A C 1
ATOM 900 O O . ASP A 1 122 ? 5.599 -8.843 -15.232 1.00 81.94 122 ASP A O 1
ATOM 904 N N . GLY A 1 123 ? 7.613 -9.082 -14.249 1.00 87.88 123 GLY A N 1
ATOM 905 C CA . GLY A 1 123 ? 7.433 -8.019 -13.259 1.00 87.88 123 GLY A CA 1
ATOM 906 C C . GLY A 1 123 ? 6.501 -8.388 -12.102 1.00 87.88 123 GLY A C 1
ATOM 907 O O . GLY A 1 123 ? 5.924 -7.482 -11.489 1.00 87.88 123 GLY A O 1
ATOM 908 N N . LEU A 1 124 ? 6.318 -9.689 -11.838 1.00 92.19 124 LEU A N 1
ATOM 909 C CA . LEU A 1 124 ? 5.401 -10.224 -10.823 1.00 92.19 124 LEU A CA 1
ATOM 910 C C . LEU A 1 124 ? 6.108 -10.966 -9.677 1.00 92.19 124 LEU A C 1
ATOM 912 O O . LEU A 1 124 ? 5.417 -11.495 -8.809 1.00 92.19 124 LEU A O 1
ATOM 916 N N . SER A 1 125 ? 7.445 -11.028 -9.652 1.00 91.75 125 SER A N 1
ATOM 917 C CA . SER A 1 125 ? 8.189 -11.830 -8.663 1.00 91.75 125 SER A CA 1
ATOM 918 C C . SER A 1 125 ? 7.814 -11.492 -7.218 1.00 91.75 125 SER A C 1
ATOM 920 O O . SER A 1 125 ? 7.415 -12.380 -6.479 1.00 91.75 125 SER A O 1
ATOM 922 N N . SER A 1 126 ? 7.814 -10.210 -6.852 1.00 92.19 126 SER A N 1
ATOM 923 C CA . SER A 1 126 ? 7.509 -9.781 -5.482 1.00 92.19 126 SER A CA 1
ATOM 924 C C . SER A 1 126 ? 6.067 -10.081 -5.067 1.00 92.19 126 SER A C 1
ATOM 926 O O . SER A 1 126 ? 5.810 -10.373 -3.907 1.00 92.19 126 SER A O 1
ATOM 928 N N . LEU A 1 127 ? 5.113 -10.065 -6.008 1.00 94.69 127 LEU A N 1
ATOM 929 C CA . LEU A 1 127 ? 3.742 -10.499 -5.722 1.00 94.69 127 LEU A CA 1
ATOM 930 C C . LEU A 1 127 ? 3.682 -12.012 -5.467 1.00 94.69 127 LEU A C 1
ATOM 932 O O . LEU A 1 127 ? 2.932 -12.440 -4.598 1.00 94.69 127 LEU A O 1
ATOM 936 N N . ARG A 1 128 ? 4.448 -12.822 -6.209 1.00 94.38 128 ARG A N 1
ATOM 937 C CA . ARG A 1 128 ? 4.510 -14.273 -5.973 1.00 94.38 128 ARG A CA 1
ATOM 938 C C . ARG A 1 128 ? 5.119 -14.592 -4.617 1.00 94.38 128 ARG A C 1
ATOM 940 O O . ARG A 1 128 ? 4.517 -15.358 -3.884 1.00 94.38 128 ARG A O 1
ATOM 947 N N . GLU A 1 129 ? 6.240 -13.956 -4.286 1.00 94.50 129 GLU A N 1
ATOM 948 C CA . GLU A 1 129 ? 6.899 -14.093 -2.982 1.00 94.50 129 GLU A CA 1
ATOM 949 C C . GLU A 1 129 ? 5.919 -13.772 -1.846 1.00 94.50 129 GLU A C 1
ATOM 951 O O . GLU A 1 129 ? 5.734 -14.580 -0.945 1.00 94.50 129 GLU A O 1
ATOM 956 N N . TRP A 1 130 ? 5.181 -12.663 -1.950 1.00 95.12 130 TRP A N 1
ATOM 957 C CA . TRP A 1 130 ? 4.172 -12.309 -0.950 1.00 95.12 130 TRP A CA 1
ATOM 958 C C . TRP A 1 130 ? 3.023 -13.322 -0.851 1.00 95.12 130 TRP A C 1
ATOM 960 O O . TRP A 1 130 ? 2.551 -13.615 0.240 1.00 95.12 130 TRP A O 1
ATOM 970 N N . LEU A 1 131 ? 2.558 -13.873 -1.977 1.00 94.62 131 LEU A N 1
ATOM 971 C CA . LEU A 1 131 ? 1.522 -14.912 -1.966 1.00 94.62 131 LEU A CA 1
ATOM 972 C C . LEU A 1 131 ? 2.027 -16.229 -1.363 1.00 94.62 131 LEU A C 1
ATOM 974 O O . LEU A 1 131 ? 1.246 -16.943 -0.742 1.00 94.62 131 LEU A O 1
ATOM 978 N N . GLU A 1 132 ? 3.303 -16.558 -1.556 1.00 94.94 132 GLU A N 1
ATOM 979 C CA . GLU A 1 132 ? 3.941 -17.736 -0.961 1.00 94.94 132 GLU A CA 1
ATOM 980 C C . GLU A 1 132 ? 4.126 -17.576 0.554 1.00 94.94 132 GLU A C 1
ATOM 982 O O . GLU A 1 132 ? 3.941 -18.547 1.276 1.00 94.94 132 GLU A O 1
ATOM 987 N N . GLU A 1 133 ? 4.409 -16.364 1.043 1.00 92.25 133 GLU A N 1
ATOM 988 C CA . GLU A 1 133 ? 4.502 -16.052 2.481 1.00 92.25 133 GLU A CA 1
ATOM 989 C C . GLU A 1 133 ? 3.155 -16.127 3.225 1.00 92.25 133 GLU A C 1
ATOM 991 O O . GLU A 1 133 ? 3.135 -16.210 4.453 1.00 92.25 133 GLU A O 1
ATOM 996 N N . LEU A 1 134 ? 2.029 -16.089 2.503 1.00 86.62 134 LEU A N 1
ATOM 997 C CA . LEU A 1 134 ? 0.685 -16.193 3.083 1.00 86.62 134 LEU A CA 1
ATOM 998 C C . LEU A 1 134 ? 0.192 -17.632 3.294 1.00 86.62 134 LEU A C 1
ATOM 1000 O O . LEU A 1 134 ? -0.865 -17.815 3.907 1.00 86.62 134 LEU A O 1
ATOM 1004 N N . HIS A 1 135 ? 0.900 -18.628 2.758 1.00 65.31 135 HIS A N 1
ATOM 1005 C CA . HIS A 1 135 ? 0.580 -20.052 2.896 1.00 65.31 135 HIS A CA 1
ATOM 1006 C C . HIS A 1 135 ? 1.421 -20.723 3.985 1.00 65.31 135 HIS A C 1
ATOM 1008 O O . HIS A 1 135 ? 0.855 -21.604 4.673 1.00 65.31 135 HIS A O 1
#

Radius of gyration: 19.62 Å; chains: 1; bounding box: 54×40×45 Å

pLDDT: mean 80.8, std 18.32, range [38.03, 98.12]

Organism: Pycnoporus cinnabarinus (NCBI:txid5643)

Foldseek 3Di:
DVLQVLVPDDPVDDRDAAEDELEPLVVDDADPVGRSWRVSQVVVQVVVLVVLLVVVVCVVVVDPPDDPDDPDPPPPSPRQDFPDPDRGHQVRGPSDHYHYTYFYAPPPPDCPDPPVPDPCPGRCVVVVVVVVVVD